Protein AF-A0A7Y2PK60-F1 (afdb_monomer)

Radius of gyration: 22.26 Å; Cα contacts (8 Å, |Δi|>4): 20; chains: 1; bounding box: 56×30×61 Å

Secondary structure (DSSP, 8-state):
----S---HHHHHHHHHHHHHHHHHHHHHHHHHHHHHHHHT-TTTHHHHHHHHHHHTT--SHHHHHHHHHHHHHHHHHHHHHHHHHHHHHHHHHHHHH-

Mean predicted aligned error: 12.13 Å

Structure (mmCIF, N/CA/C/O backbone):
data_AF-A0A7Y2PK60-F1
#
_entry.id   AF-A0A7Y2PK60-F1
#
loop_
_atom_site.group_PDB
_atom_site.id
_atom_site.type_symbol
_atom_site.label_atom_id
_atom_site.label_alt_id
_atom_site.label_comp_id
_atom_site.label_asym_id
_atom_site.label_entity_id
_atom_site.label_seq_id
_atom_site.pdbx_PDB_ins_code
_atom_site.Cartn_x
_atom_site.Cartn_y
_atom_site.Cartn_z
_atom_site.occupancy
_atom_site.B_iso_or_equiv
_atom_site.auth_seq_id
_atom_site.auth_comp_id
_atom_site.auth_asym_id
_atom_site.auth_atom_id
_atom_site.pdbx_PDB_model_num
ATOM 1 N N . MET A 1 1 ? -5.834 16.746 34.080 1.00 43.16 1 MET A N 1
ATOM 2 C CA . MET A 1 1 ? -6.856 17.251 33.134 1.00 43.16 1 MET A CA 1
ATOM 3 C C . MET A 1 1 ? -8.232 16.952 33.707 1.00 43.16 1 MET A C 1
ATOM 5 O O . MET A 1 1 ? -8.595 15.788 33.808 1.00 43.16 1 MET A O 1
ATOM 9 N N . GLN A 1 2 ? -8.950 17.975 34.172 1.00 45.03 2 GLN A N 1
ATOM 10 C CA . GLN A 1 2 ? -10.293 17.829 34.742 1.00 45.03 2 GLN A CA 1
ATOM 11 C C . GLN A 1 2 ? -11.326 17.747 33.607 1.00 45.03 2 GLN A C 1
ATOM 13 O O . GLN A 1 2 ? -11.561 18.738 32.922 1.00 45.03 2 GLN A O 1
ATOM 18 N N . LEU A 1 3 ? -11.943 16.580 33.392 1.00 54.22 3 LEU A N 1
ATOM 19 C CA . LEU A 1 3 ? -13.107 16.457 32.507 1.00 54.22 3 LEU A CA 1
ATOM 20 C C . LEU A 1 3 ? -14.371 16.867 33.276 1.00 54.22 3 LEU A C 1
ATOM 22 O O . LEU A 1 3 ? -15.099 16.034 33.805 1.00 54.22 3 LEU A O 1
ATOM 26 N N . GLY A 1 4 ? -14.602 18.177 33.352 1.00 53.22 4 GLY A N 1
ATOM 27 C CA . GLY A 1 4 ? -15.758 18.798 34.003 1.00 53.22 4 GLY A CA 1
ATOM 28 C C . GLY A 1 4 ? -17.032 18.871 33.153 1.00 53.22 4 GLY A C 1
ATOM 29 O O . GLY A 1 4 ? -17.875 19.711 33.438 1.00 53.22 4 GLY A O 1
ATOM 30 N N . ASN A 1 5 ? -17.203 18.026 32.130 1.00 58.50 5 ASN A N 1
ATOM 31 C CA . ASN A 1 5 ? -18.448 17.973 31.355 1.00 58.50 5 ASN A CA 1
ATOM 32 C C . ASN A 1 5 ? -19.213 16.679 31.641 1.00 58.50 5 ASN A C 1
ATOM 34 O O . ASN A 1 5 ? -18.641 15.589 31.654 1.00 58.50 5 ASN A O 1
ATOM 38 N N . LYS A 1 6 ? -20.528 16.801 31.875 1.00 57.03 6 LYS A N 1
ATOM 39 C CA . LYS A 1 6 ? -21.441 15.662 32.027 1.00 57.03 6 LYS A CA 1
ATOM 40 C C . LYS A 1 6 ? -21.408 14.840 30.740 1.00 57.03 6 LYS A C 1
ATOM 42 O O . LYS A 1 6 ? -22.074 15.190 29.774 1.00 57.03 6 LYS A O 1
ATOM 47 N N . ILE A 1 7 ? -20.636 13.756 30.754 1.00 57.97 7 ILE A N 1
ATOM 48 C CA . ILE A 1 7 ? -20.555 12.779 29.664 1.00 57.97 7 ILE A CA 1
ATOM 49 C C . ILE A 1 7 ? -21.983 12.380 29.285 1.00 57.97 7 ILE A C 1
ATOM 51 O O . ILE A 1 7 ? -22.700 11.771 30.092 1.00 57.97 7 ILE A O 1
ATOM 55 N N . SER A 1 8 ? -22.400 12.756 28.077 1.00 67.44 8 SER A N 1
ATOM 56 C CA . SER A 1 8 ? -23.759 12.532 27.591 1.00 67.44 8 SER A CA 1
ATOM 57 C C . SER A 1 8 ? -24.018 11.028 27.464 1.00 67.44 8 SER A C 1
ATOM 59 O O . SER A 1 8 ? -23.113 10.249 27.144 1.00 67.44 8 SER A O 1
ATOM 61 N N . LYS A 1 9 ? -25.260 10.571 27.695 1.00 61.91 9 LYS A N 1
ATOM 62 C CA . LYS A 1 9 ? -25.622 9.147 27.510 1.00 61.91 9 LYS A CA 1
ATOM 63 C C . LYS A 1 9 ? -25.253 8.650 26.106 1.00 61.91 9 LYS A C 1
ATOM 65 O O . LYS A 1 9 ? -24.885 7.487 25.960 1.00 61.91 9 LYS A O 1
ATOM 70 N N . LEU A 1 10 ? -25.289 9.538 25.111 1.00 58.72 10 LEU A N 1
ATOM 71 C CA . LEU A 1 10 ? -24.906 9.244 23.733 1.00 58.72 10 LEU A CA 1
ATOM 72 C C . LEU A 1 10 ? -23.413 8.947 23.585 1.00 58.72 10 LEU A C 1
ATOM 74 O O . LEU A 1 10 ? -23.073 7.946 22.968 1.00 58.72 10 LEU A O 1
ATOM 78 N N . GLU A 1 11 ? -22.524 9.726 24.205 1.00 62.22 11 GLU A N 1
ATOM 79 C CA . GLU A 1 11 ? -21.076 9.461 24.170 1.00 62.22 11 GLU A CA 1
ATOM 80 C C . GLU A 1 11 ? -20.741 8.118 24.820 1.00 62.22 11 GLU A C 1
ATOM 82 O O . GLU A 1 11 ? -19.905 7.365 24.325 1.00 62.22 11 GLU A O 1
ATOM 87 N N . ARG A 1 12 ? -21.451 7.762 25.896 1.00 61.09 12 ARG A N 1
ATOM 88 C CA . ARG A 1 12 ? -21.268 6.476 26.580 1.00 61.09 12 ARG A CA 1
ATOM 89 C C . ARG A 1 12 ? -21.754 5.293 25.732 1.00 61.09 12 ARG A C 1
ATOM 91 O O . ARG A 1 12 ? -21.136 4.229 25.763 1.00 61.09 12 ARG A O 1
ATOM 98 N N . LEU A 1 13 ? -22.824 5.474 24.953 1.00 61.41 13 LEU A N 1
ATOM 99 C CA . LEU A 1 13 ? -23.324 4.474 24.001 1.00 61.41 13 LEU A CA 1
ATOM 100 C C . LEU A 1 13 ? -22.424 4.348 22.767 1.00 61.41 13 LEU A C 1
ATOM 102 O O . LEU A 1 13 ? -22.100 3.230 22.375 1.00 61.41 13 LEU A O 1
ATOM 106 N N . LEU A 1 14 ? -21.953 5.467 22.217 1.00 60.72 14 LEU A N 1
ATOM 107 C CA . LEU A 1 14 ? -20.954 5.513 21.145 1.00 60.72 14 LEU A CA 1
ATOM 108 C C . LEU A 1 14 ? -19.655 4.819 21.567 1.00 60.72 14 LEU A C 1
ATOM 110 O O . LEU A 1 14 ? -19.097 4.046 20.796 1.00 60.72 14 LEU A O 1
ATOM 114 N N . CYS A 1 15 ? -19.216 5.006 22.813 1.00 58.19 15 CYS A N 1
ATOM 115 C CA . CYS A 1 15 ? -18.038 4.328 23.350 1.00 58.19 15 CYS A CA 1
ATOM 116 C C . CYS A 1 15 ? -18.272 2.813 23.516 1.00 58.19 15 CYS A C 1
ATOM 118 O O . CYS A 1 15 ? -17.408 2.006 23.174 1.00 58.19 15 CYS A O 1
ATOM 120 N N . LYS A 1 16 ? -19.474 2.402 23.946 1.00 61.97 16 LYS A N 1
ATOM 121 C CA . LYS A 1 16 ? -19.858 0.986 24.100 1.00 61.97 16 LYS A CA 1
ATOM 122 C C . LYS A 1 16 ? -19.995 0.251 22.758 1.00 61.97 16 LYS A C 1
ATOM 124 O O . LYS A 1 16 ? -19.625 -0.916 22.669 1.00 61.97 16 LYS A O 1
ATOM 129 N N . TYR A 1 17 ? -20.481 0.930 21.717 1.00 63.25 17 TYR A N 1
ATOM 130 C CA . TYR A 1 17 ? -20.624 0.388 20.358 1.00 63.25 17 TYR A CA 1
ATOM 131 C C . TYR A 1 17 ? -19.450 0.719 19.424 1.00 63.25 17 TYR A C 1
ATOM 133 O O . TYR A 1 17 ? -19.458 0.311 18.266 1.00 63.25 17 TYR A O 1
ATOM 141 N N . SER A 1 18 ? -18.405 1.386 19.918 1.00 60.97 18 SER A N 1
ATOM 142 C CA . SER A 1 18 ? -17.220 1.765 19.135 1.00 60.97 18 SER A CA 1
ATOM 143 C C . SER A 1 18 ? -16.589 0.571 18.403 1.00 60.97 18 SER A C 1
ATOM 145 O O . SER A 1 18 ? -16.217 0.674 17.236 1.00 60.97 18 SER A O 1
ATOM 147 N N . ARG A 1 19 ? -16.578 -0.614 19.031 1.00 63.97 19 ARG A N 1
ATOM 148 C CA . ARG A 1 19 ? -16.081 -1.861 18.423 1.00 63.97 19 ARG A CA 1
ATOM 149 C C . ARG A 1 19 ? -16.922 -2.322 17.223 1.00 63.97 19 ARG A C 1
ATOM 151 O O . ARG A 1 19 ? -16.366 -2.782 16.231 1.00 63.97 19 ARG A O 1
ATOM 158 N N . TRP A 1 20 ? -18.240 -2.157 17.296 1.00 65.62 20 TRP A N 1
ATOM 159 C CA . TRP A 1 20 ? -19.169 -2.480 16.210 1.00 65.62 20 TRP A CA 1
ATOM 160 C C . TRP A 1 20 ? -19.110 -1.454 15.083 1.00 65.62 20 TRP A C 1
ATOM 162 O O . TRP A 1 20 ? -19.112 -1.834 13.920 1.00 65.62 20 TRP A O 1
ATOM 172 N N . ILE A 1 21 ? -18.989 -0.166 15.409 1.00 68.25 21 ILE A N 1
ATOM 173 C CA . ILE A 1 21 ? -18.817 0.904 14.415 1.00 68.25 21 ILE A CA 1
ATOM 174 C C . ILE A 1 21 ? -17.485 0.729 13.675 1.00 68.25 21 ILE A C 1
ATOM 176 O O . ILE A 1 21 ? -17.414 0.910 12.461 1.00 68.25 21 ILE A O 1
ATOM 180 N N . HIS A 1 22 ? -16.435 0.322 14.390 1.00 69.25 22 HIS A N 1
ATOM 181 C CA . HIS A 1 22 ? -15.141 0.007 13.801 1.00 69.25 22 HIS A CA 1
ATOM 182 C C . HIS A 1 22 ? -15.224 -1.204 12.860 1.00 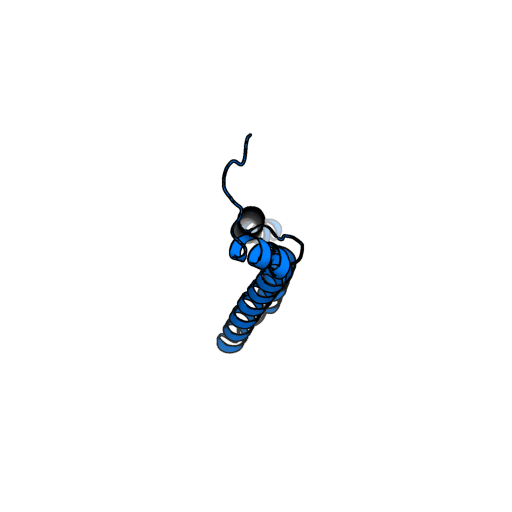69.25 22 HIS A C 1
ATOM 184 O O . HIS A 1 22 ? -14.806 -1.111 11.706 1.00 69.25 22 HIS A O 1
ATOM 190 N N . ALA A 1 23 ? -15.837 -2.302 13.311 1.00 67.81 23 ALA A N 1
ATOM 191 C CA . ALA A 1 23 ? -16.048 -3.489 12.484 1.00 67.81 23 ALA A CA 1
ATOM 192 C C . ALA A 1 23 ? -16.914 -3.189 11.247 1.00 67.81 23 ALA A C 1
ATOM 194 O O . ALA A 1 23 ? -16.558 -3.583 10.138 1.00 67.81 23 ALA A O 1
ATOM 195 N N . ALA A 1 24 ? -17.998 -2.424 11.409 1.00 77.00 24 ALA A N 1
ATOM 196 C CA . ALA A 1 24 ? -18.861 -1.996 10.311 1.00 77.00 24 ALA A CA 1
ATOM 197 C C . ALA A 1 24 ? -18.097 -1.138 9.297 1.00 77.00 24 ALA A C 1
ATOM 199 O O . ALA A 1 24 ? -18.229 -1.349 8.096 1.00 77.00 24 ALA A O 1
ATOM 200 N N . ARG A 1 25 ? -17.239 -0.220 9.756 1.00 71.75 25 ARG A N 1
ATOM 201 C CA . ARG A 1 25 ? -16.385 0.580 8.870 1.00 71.75 25 ARG A CA 1
ATOM 202 C C . ARG A 1 25 ? -15.404 -0.263 8.062 1.00 71.75 25 ARG A C 1
ATOM 204 O O . ARG A 1 25 ? -15.242 0.006 6.874 1.00 71.75 25 ARG A O 1
ATOM 211 N N . ILE A 1 26 ? -14.753 -1.250 8.682 1.00 72.75 26 ILE A N 1
ATOM 212 C CA . ILE A 1 26 ? -13.838 -2.161 7.975 1.00 72.75 26 ILE A CA 1
ATOM 213 C C . ILE A 1 26 ? -14.619 -2.996 6.962 1.00 72.75 26 ILE A C 1
ATOM 215 O O . ILE A 1 26 ? -14.210 -3.083 5.808 1.00 72.75 26 ILE A O 1
ATOM 219 N N . SER A 1 27 ? -15.767 -3.548 7.362 1.00 75.19 27 SER A N 1
ATOM 220 C CA . SER A 1 27 ? -16.623 -4.340 6.477 1.00 75.19 27 SER A CA 1
ATOM 221 C C . SER A 1 27 ? -17.116 -3.527 5.281 1.00 75.19 27 SER A C 1
ATOM 223 O O . SER A 1 27 ? -17.111 -4.034 4.164 1.00 75.19 27 SER A O 1
ATOM 225 N N . LEU A 1 28 ? -17.507 -2.265 5.491 1.00 79.88 28 LEU A N 1
ATOM 226 C CA . LEU A 1 28 ? -17.964 -1.380 4.421 1.00 79.88 28 LEU A CA 1
ATOM 227 C C . LEU A 1 28 ? -16.818 -1.048 3.456 1.00 79.88 28 LEU A C 1
ATOM 229 O O . LEU A 1 28 ? -16.975 -1.182 2.249 1.00 79.88 28 LEU A O 1
ATOM 233 N N . ALA A 1 29 ? -15.645 -0.672 3.978 1.00 77.19 29 ALA A N 1
ATOM 234 C CA . ALA A 1 29 ? -14.470 -0.369 3.159 1.00 77.19 29 ALA A CA 1
ATOM 235 C C . ALA A 1 29 ? -13.993 -1.590 2.356 1.00 77.19 29 ALA A C 1
ATOM 237 O O . ALA A 1 29 ? -13.648 -1.467 1.179 1.00 77.19 29 ALA A O 1
ATOM 238 N N . PHE A 1 30 ? -14.009 -2.772 2.975 1.00 76.19 30 PHE A N 1
ATOM 239 C CA . PHE A 1 30 ? -13.663 -4.030 2.324 1.00 76.19 30 PHE A CA 1
ATOM 240 C C . PHE A 1 30 ? -14.657 -4.373 1.213 1.00 76.19 30 PHE A C 1
ATOM 242 O O . PHE A 1 30 ? -14.237 -4.667 0.097 1.00 76.19 30 PHE A O 1
ATOM 249 N N . LEU A 1 31 ? -15.961 -4.264 1.485 1.00 82.56 31 LEU A N 1
ATOM 250 C CA . LEU A 1 31 ? -17.006 -4.535 0.501 1.00 82.56 31 LEU A CA 1
ATOM 251 C C . LEU A 1 31 ? -16.908 -3.587 -0.700 1.00 82.56 31 LEU A C 1
ATOM 253 O O . LEU A 1 31 ? -16.929 -4.045 -1.839 1.00 82.56 31 LEU A O 1
ATOM 257 N N . THR A 1 32 ? -16.723 -2.287 -0.464 1.00 80.88 32 THR A N 1
ATOM 258 C CA . THR A 1 32 ? -16.542 -1.301 -1.538 1.00 80.88 32 THR A CA 1
ATOM 259 C C . THR A 1 32 ? -15.309 -1.617 -2.387 1.00 80.88 32 THR A C 1
ATOM 261 O O . THR A 1 32 ? -15.383 -1.593 -3.614 1.00 80.88 32 THR A O 1
ATOM 264 N N . THR A 1 33 ? -14.186 -1.971 -1.753 1.00 76.81 33 THR A N 1
ATOM 265 C CA . THR A 1 33 ? -12.940 -2.324 -2.459 1.00 76.81 33 THR A CA 1
ATOM 266 C C . THR A 1 33 ? -13.104 -3.614 -3.266 1.00 76.81 33 THR A C 1
ATOM 268 O O . THR A 1 33 ? -12.650 -3.702 -4.405 1.00 76.81 33 THR A O 1
ATOM 271 N N . PHE A 1 34 ? -13.804 -4.602 -2.707 1.00 79.25 34 PHE A N 1
ATOM 272 C CA . PHE A 1 34 ? -14.113 -5.866 -3.367 1.00 79.25 34 PHE A CA 1
ATOM 273 C C . PHE A 1 34 ? -14.988 -5.671 -4.610 1.00 79.25 34 PHE A C 1
ATOM 275 O O . PHE A 1 34 ? -14.664 -6.186 -5.680 1.00 79.25 34 PHE A O 1
ATOM 282 N N . VAL A 1 35 ? -16.063 -4.886 -4.490 1.00 82.62 35 VAL A N 1
ATOM 283 C CA . VAL A 1 35 ? -16.948 -4.554 -5.615 1.00 82.62 35 VAL A CA 1
ATOM 284 C C . VAL A 1 35 ? -16.176 -3.805 -6.701 1.00 82.62 35 VAL A C 1
ATOM 286 O O . VAL A 1 35 ? -16.290 -4.163 -7.871 1.00 82.62 35 VAL A O 1
ATOM 289 N N . ALA A 1 36 ? -15.341 -2.831 -6.328 1.00 81.31 36 ALA A N 1
ATOM 290 C CA . ALA A 1 36 ? -14.510 -2.097 -7.279 1.00 81.31 36 ALA A CA 1
ATOM 291 C C . ALA A 1 36 ? -13.561 -3.033 -8.047 1.00 81.31 36 ALA A C 1
ATOM 293 O O . ALA A 1 36 ? -13.567 -3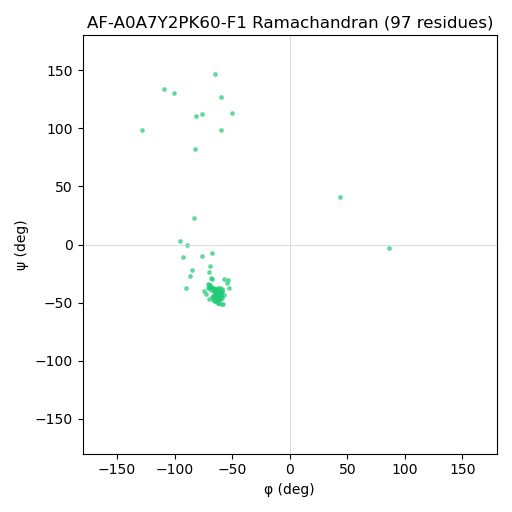.043 -9.274 1.00 81.31 36 ALA A O 1
ATOM 294 N N . ILE A 1 37 ? -12.800 -3.884 -7.356 1.00 79.19 37 ILE A N 1
ATOM 295 C CA . ILE A 1 37 ? -11.871 -4.826 -8.003 1.00 79.19 37 ILE A CA 1
ATOM 296 C C . ILE A 1 37 ? -12.611 -5.792 -8.928 1.00 79.19 37 ILE A C 1
ATOM 298 O O . ILE A 1 37 ? -12.152 -6.065 -10.040 1.00 79.19 37 ILE A O 1
ATOM 302 N N . ARG A 1 38 ? -13.783 -6.280 -8.503 1.00 78.94 38 ARG A N 1
ATOM 303 C CA . ARG A 1 38 ? -14.590 -7.181 -9.326 1.00 78.94 38 ARG A CA 1
ATOM 304 C C . ARG A 1 38 ? -15.128 -6.493 -10.578 1.00 78.94 38 ARG A C 1
ATOM 306 O O . ARG A 1 38 ? -15.173 -7.135 -11.626 1.00 78.94 38 ARG A O 1
ATOM 313 N N . TYR A 1 39 ? -15.503 -5.220 -10.471 1.00 79.88 39 TYR A N 1
ATOM 314 C CA . TYR A 1 39 ? -15.975 -4.407 -11.590 1.00 79.88 39 TYR A CA 1
ATOM 315 C C . TYR A 1 39 ? -14.857 -4.121 -12.599 1.00 79.88 39 TYR A C 1
ATOM 317 O O . TYR A 1 39 ? -15.052 -4.304 -13.797 1.00 79.88 39 TYR A O 1
ATOM 325 N N . PHE A 1 40 ? -13.666 -3.749 -12.120 1.00 79.69 40 PHE A N 1
ATOM 326 C CA . PHE A 1 40 ? -12.525 -3.418 -12.977 1.00 79.69 40 PHE A CA 1
ATOM 327 C C . PHE A 1 40 ? -11.823 -4.638 -13.599 1.00 79.69 40 PHE A C 1
ATOM 329 O O . PHE A 1 40 ? -10.992 -4.443 -14.480 1.00 79.69 40 PHE A O 1
ATOM 336 N N . LYS A 1 41 ? -12.146 -5.878 -13.183 1.00 73.50 41 LYS A N 1
ATOM 337 C CA . LYS A 1 41 ? -11.546 -7.134 -13.693 1.00 73.50 41 LYS A CA 1
ATOM 338 C C . LYS A 1 41 ? -10.015 -7.057 -13.841 1.00 73.50 41 LYS A C 1
ATOM 340 O O . LYS A 1 41 ? -9.450 -7.535 -14.816 1.00 73.50 41 LYS A O 1
ATOM 345 N N . LEU A 1 42 ? -9.352 -6.430 -12.873 1.00 66.31 42 LEU A N 1
ATOM 346 C CA . LEU A 1 42 ? -7.899 -6.294 -12.868 1.00 66.31 42 LEU A CA 1
ATOM 347 C C . LEU A 1 42 ? -7.266 -7.626 -12.451 1.00 66.31 42 LEU A C 1
ATOM 349 O O . LEU A 1 42 ? -7.393 -8.040 -11.293 1.00 66.31 42 LEU A O 1
ATOM 353 N N . ASP A 1 43 ? -6.576 -8.283 -13.381 1.00 67.31 43 ASP A N 1
ATOM 354 C CA . ASP A 1 43 ? -5.767 -9.463 -13.078 1.00 67.31 43 ASP A CA 1
ATOM 355 C C . ASP A 1 43 ? -4.679 -9.095 -12.052 1.00 67.31 43 ASP A C 1
ATOM 357 O O . ASP A 1 43 ? -3.959 -8.109 -12.197 1.00 67.31 43 ASP A O 1
ATOM 361 N N . GLY A 1 44 ? -4.607 -9.848 -10.948 1.00 68.44 44 GLY A N 1
ATOM 362 C CA . GLY A 1 44 ? -3.659 -9.603 -9.849 1.00 68.44 44 GLY A CA 1
ATOM 363 C C . GLY A 1 44 ? -4.111 -8.601 -8.773 1.00 68.44 44 GLY A C 1
ATOM 364 O O . GLY A 1 44 ? -3.438 -8.460 -7.751 1.00 68.44 44 GLY A O 1
ATOM 365 N N . ALA A 1 45 ? -5.277 -7.960 -8.900 1.00 70.38 45 ALA A N 1
ATOM 366 C CA . ALA A 1 45 ? -5.761 -7.004 -7.891 1.00 70.38 45 ALA A CA 1
ATOM 367 C C . ALA A 1 45 ? -6.136 -7.638 -6.531 1.00 70.38 45 ALA A C 1
ATOM 369 O O . ALA A 1 45 ? -6.353 -6.924 -5.549 1.00 70.38 45 ALA A O 1
ATOM 370 N N . SER A 1 46 ? -6.142 -8.970 -6.422 1.00 75.00 46 SER A N 1
ATOM 371 C CA . SER A 1 46 ? -6.329 -9.709 -5.165 1.00 75.00 46 SER A CA 1
ATOM 372 C C . SER A 1 46 ? -5.339 -9.282 -4.071 1.00 75.00 46 SER A C 1
ATOM 374 O O . SER A 1 46 ? -5.698 -9.229 -2.895 1.00 75.00 46 SER A O 1
ATOM 376 N N . TYR A 1 47 ? -4.112 -8.900 -4.442 1.00 78.31 47 TYR A N 1
ATOM 377 C CA . TYR A 1 47 ? -3.104 -8.414 -3.494 1.00 78.31 47 TYR A CA 1
ATOM 378 C C . TYR A 1 47 ? -3.457 -7.047 -2.885 1.00 78.31 47 TYR A C 1
ATOM 380 O O . TYR A 1 47 ? -3.107 -6.794 -1.732 1.00 78.31 47 TYR A O 1
ATOM 388 N N . ALA A 1 48 ? -4.201 -6.195 -3.601 1.00 76.31 48 ALA A N 1
ATOM 389 C CA . ALA A 1 48 ? -4.697 -4.921 -3.073 1.00 76.31 48 ALA A CA 1
ATOM 390 C C . ALA A 1 48 ? -5.797 -5.125 -2.012 1.00 76.31 48 ALA A C 1
ATOM 392 O O . ALA A 1 48 ? -5.851 -4.412 -1.012 1.00 76.31 48 ALA A O 1
ATOM 393 N N . LEU A 1 49 ? -6.636 -6.154 -2.179 1.00 72.94 49 LEU A N 1
ATOM 394 C CA . LEU A 1 49 ? -7.609 -6.578 -1.163 1.00 72.94 49 LEU A CA 1
ATOM 395 C C . LEU A 1 49 ? -6.921 -7.070 0.114 1.00 72.94 49 LEU A C 1
ATOM 397 O O . LEU A 1 49 ? -7.304 -6.685 1.220 1.00 72.94 49 LEU A O 1
ATOM 401 N N . ILE A 1 50 ? -5.882 -7.894 -0.042 1.00 77.50 50 ILE A N 1
ATOM 402 C CA . ILE A 1 50 ? -5.114 -8.447 1.078 1.00 77.50 50 ILE A CA 1
ATOM 403 C C . ILE A 1 50 ? -4.401 -7.327 1.851 1.00 77.50 50 ILE A C 1
ATOM 405 O O . ILE A 1 50 ? -4.457 -7.297 3.081 1.00 77.50 50 ILE A O 1
ATOM 409 N N . THR A 1 51 ? -3.770 -6.365 1.173 1.00 79.62 51 THR A N 1
ATOM 410 C CA . THR A 1 51 ? -3.112 -5.234 1.850 1.00 79.62 51 THR A CA 1
ATOM 411 C C . THR A 1 51 ? -4.109 -4.333 2.571 1.00 79.62 51 THR A C 1
ATOM 413 O O . THR A 1 51 ? -3.831 -3.942 3.707 1.00 79.62 51 THR A O 1
ATOM 416 N N . MET A 1 52 ? -5.280 -4.068 1.984 1.00 73.75 52 MET A N 1
ATOM 417 C CA . MET A 1 52 ? -6.358 -3.308 2.628 1.00 73.75 52 MET A CA 1
ATOM 418 C C . MET A 1 52 ? -6.839 -3.994 3.918 1.00 73.75 52 MET A C 1
ATOM 420 O O . MET A 1 52 ? -6.945 -3.348 4.962 1.00 73.75 52 MET A O 1
ATOM 424 N N . LEU A 1 53 ? -7.035 -5.319 3.880 1.00 73.25 53 LEU A N 1
ATOM 425 C CA . LEU A 1 53 ? -7.423 -6.121 5.044 1.00 73.25 53 LEU A CA 1
ATOM 426 C C . LEU A 1 53 ? -6.356 -6.086 6.151 1.00 73.25 53 LEU A C 1
ATOM 428 O O . LEU A 1 53 ? -6.675 -5.837 7.313 1.00 73.25 53 LEU A O 1
ATOM 432 N N . ILE A 1 54 ? -5.081 -6.286 5.802 1.00 73.00 54 ILE A N 1
ATOM 433 C CA . ILE A 1 54 ? -3.978 -6.324 6.779 1.00 73.00 54 ILE A CA 1
ATOM 434 C C . ILE A 1 54 ? -3.730 -4.943 7.400 1.00 73.00 54 ILE A C 1
ATOM 436 O O . ILE A 1 54 ? -3.370 -4.851 8.573 1.00 73.00 54 IL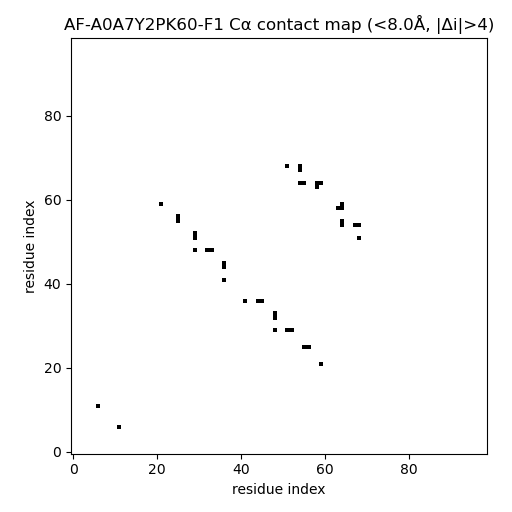E A O 1
ATOM 440 N N . VAL A 1 55 ? -3.872 -3.857 6.635 1.00 70.25 55 VAL A N 1
ATOM 441 C CA . VAL A 1 55 ? -3.655 -2.494 7.151 1.00 70.25 55 VAL A CA 1
ATOM 442 C C . VAL A 1 55 ? -4.769 -2.075 8.112 1.00 70.25 55 VAL A C 1
ATOM 444 O O . VAL A 1 55 ? -4.482 -1.408 9.107 1.00 70.25 55 VAL A O 1
ATOM 447 N N . MET A 1 56 ? -6.016 -2.472 7.842 1.00 67.44 56 MET A N 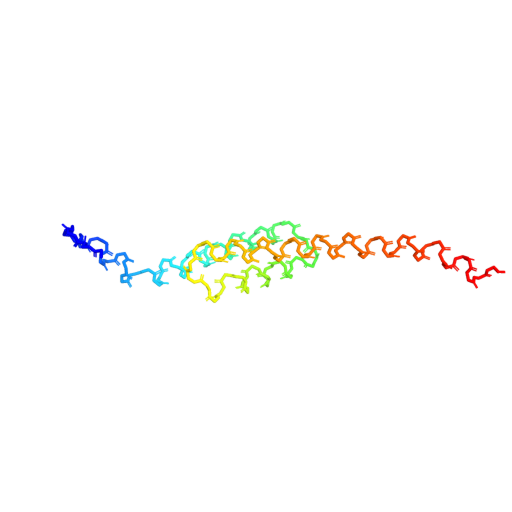1
ATOM 448 C CA . MET A 1 56 ? -7.168 -2.099 8.669 1.00 67.44 56 MET A CA 1
ATOM 449 C C . MET A 1 56 ? -7.422 -3.045 9.853 1.00 67.44 56 MET A C 1
ATOM 451 O O . MET A 1 56 ? -7.959 -2.596 10.859 1.00 67.44 56 MET A O 1
ATOM 455 N N . GLY A 1 57 ? -7.025 -4.318 9.774 1.00 66.44 57 GLY A N 1
ATOM 456 C CA .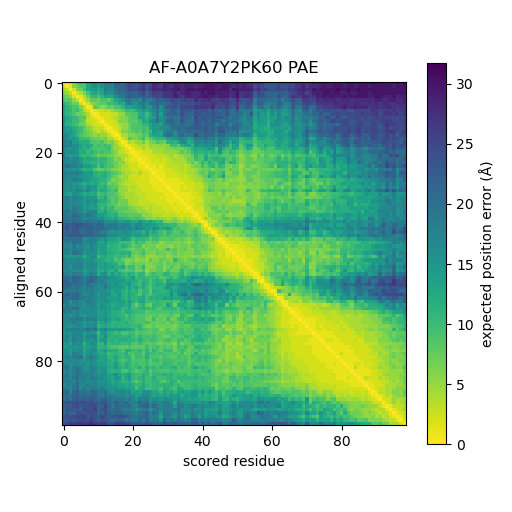 GLY A 1 57 ? -7.365 -5.349 10.765 1.00 66.44 57 GLY A CA 1
ATOM 457 C C . GLY A 1 57 ? -6.940 -5.076 12.220 1.00 66.44 57 GLY A C 1
ATOM 458 O O . GLY A 1 57 ? -7.775 -5.191 13.113 1.00 66.44 57 GLY A O 1
ATOM 459 N N . PRO A 1 58 ? -5.675 -4.722 12.511 1.00 62.06 58 PRO A N 1
ATOM 460 C CA . PRO A 1 58 ? -5.205 -4.643 13.896 1.00 62.06 58 PRO A CA 1
ATOM 461 C C . PRO A 1 58 ? -5.406 -3.275 14.563 1.00 62.06 58 PRO A C 1
ATOM 463 O O . PRO A 1 58 ? -4.998 -3.108 15.712 1.00 62.06 58 PRO A O 1
ATOM 466 N N . GLN A 1 59 ? -5.967 -2.272 13.874 1.00 57.47 59 GLN A N 1
ATOM 467 C CA . GLN A 1 59 ? -5.745 -0.885 14.279 1.00 57.47 59 GLN A CA 1
ATOM 468 C C 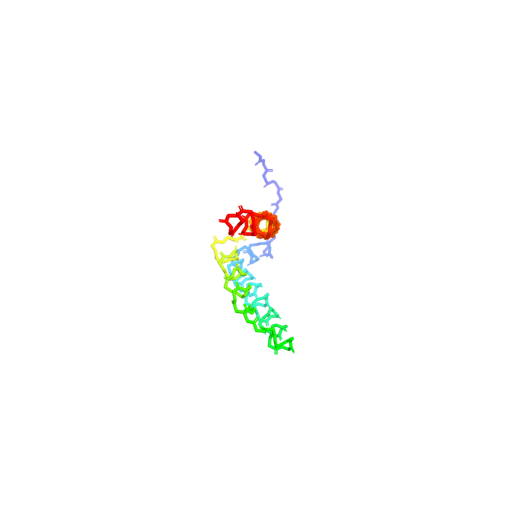. GLN A 1 59 ? -7.043 -0.068 14.446 1.00 57.47 59 GLN A C 1
ATOM 470 O O . GLN A 1 59 ? -7.571 0.477 13.478 1.00 57.47 59 GLN A O 1
ATOM 475 N N . PRO A 1 60 ? -7.534 0.079 15.696 1.00 56.72 60 PRO A N 1
ATOM 476 C CA . PRO A 1 60 ? -8.817 0.715 15.998 1.00 56.72 60 PRO A CA 1
ATOM 477 C C . PRO A 1 60 ? -8.849 2.232 15.747 1.00 56.72 60 PRO A C 1
ATOM 479 O O . PRO A 1 60 ? -9.926 2.813 15.609 1.00 56.72 60 PRO A O 1
ATOM 482 N N . TYR A 1 61 ? -7.681 2.881 15.658 1.00 61.28 61 TYR A N 1
ATOM 483 C CA . TYR A 1 61 ? -7.549 4.336 15.557 1.00 61.28 61 TYR A CA 1
ATOM 484 C C . TYR A 1 61 ? -7.302 4.818 14.122 1.00 61.28 61 TYR A C 1
ATOM 486 O O . TYR A 1 61 ? -6.390 4.362 13.430 1.00 61.28 61 TYR A O 1
ATOM 494 N N . TRP A 1 62 ? -8.089 5.816 13.710 1.00 56.28 62 TRP A N 1
ATOM 495 C CA . TRP A 1 62 ? -8.134 6.356 12.347 1.00 56.28 62 TRP A CA 1
ATOM 496 C C . TRP A 1 62 ? -6.775 6.871 11.837 1.00 56.28 62 TRP A C 1
ATOM 498 O O . TRP A 1 62 ? -6.389 6.568 10.708 1.00 56.28 62 TRP A O 1
ATOM 508 N N . GLY A 1 63 ? -6.029 7.600 12.677 1.00 61.22 63 GLY A N 1
ATOM 509 C CA . GLY A 1 63 ? -4.746 8.206 12.291 1.00 61.22 63 GLY A CA 1
ATOM 510 C C . GLY A 1 63 ? -3.633 7.183 12.064 1.00 61.22 63 GLY A C 1
ATOM 511 O O . GLY A 1 63 ? -2.863 7.277 11.111 1.00 61.22 63 GLY A O 1
ATOM 512 N N . ASN A 1 64 ? -3.611 6.140 12.886 1.00 64.62 64 ASN A N 1
ATOM 513 C CA . ASN A 1 64 ? -2.607 5.089 12.814 1.00 64.62 64 ASN A CA 1
ATOM 514 C C . ASN A 1 64 ? -2.796 4.216 11.553 1.00 64.62 64 ASN A C 1
ATOM 516 O O . ASN A 1 64 ? -1.817 3.816 10.920 1.00 64.62 64 ASN A O 1
ATOM 520 N N . VAL A 1 65 ? -4.049 3.950 11.147 1.00 66.31 65 VAL A N 1
ATOM 521 C CA . VAL A 1 65 ? -4.380 3.227 9.898 1.00 66.31 65 VAL A CA 1
ATOM 522 C C . VAL A 1 65 ? -3.932 4.013 8.670 1.00 66.31 65 VAL A C 1
ATOM 524 O O . VAL A 1 65 ? -3.294 3.439 7.792 1.00 66.31 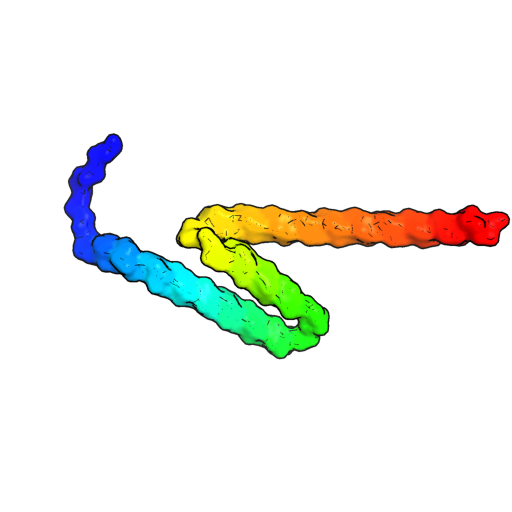65 VAL A O 1
ATOM 527 N N . SER A 1 66 ? -4.225 5.316 8.619 1.00 67.38 66 SER A N 1
ATOM 528 C CA . SER A 1 66 ? -3.864 6.166 7.477 1.00 67.38 66 SER A CA 1
ATOM 5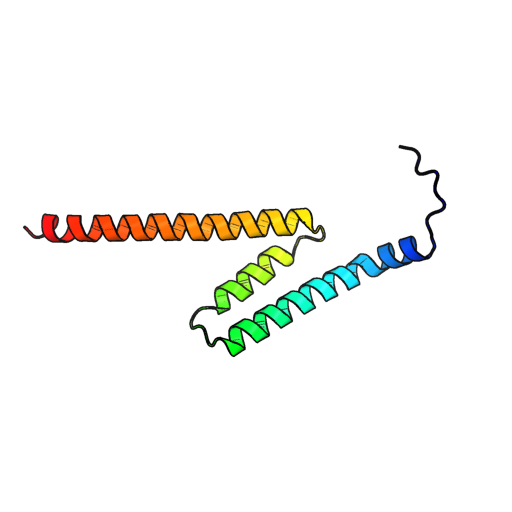29 C C . SER A 1 66 ? -2.351 6.257 7.303 1.00 67.38 66 SER A C 1
ATOM 531 O O . SER A 1 66 ? -1.844 6.058 6.204 1.00 67.38 66 SER A O 1
ATOM 533 N N . SER A 1 67 ? -1.614 6.487 8.393 1.00 75.44 67 SER A N 1
ATOM 534 C CA . SER A 1 67 ? -0.150 6.542 8.351 1.00 75.44 67 SER A CA 1
ATOM 535 C C . SER A 1 6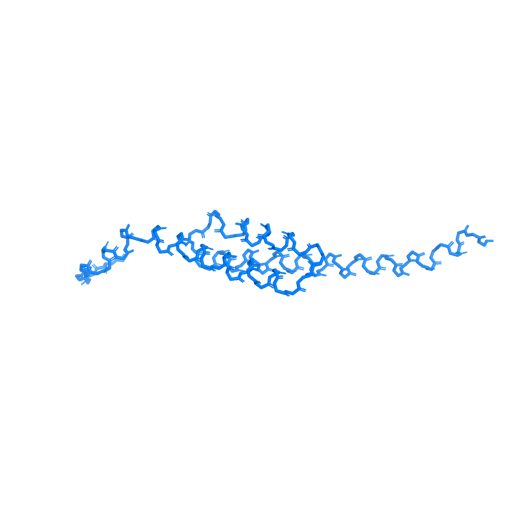7 ? 0.456 5.220 7.861 1.00 75.44 67 SER A C 1
ATOM 537 O O . SER A 1 67 ? 1.290 5.217 6.956 1.00 75.44 67 SER A O 1
ATOM 539 N N . ARG A 1 68 ? -0.039 4.078 8.362 1.00 74.75 68 ARG A N 1
ATOM 540 C CA . ARG A 1 68 ? 0.411 2.747 7.925 1.00 74.75 68 ARG A CA 1
ATOM 541 C C . ARG A 1 68 ? 0.036 2.443 6.472 1.00 74.75 68 ARG A C 1
ATOM 543 O O . ARG A 1 68 ? 0.826 1.809 5.777 1.00 74.75 68 ARG A O 1
ATOM 550 N N . ALA A 1 69 ? -1.139 2.875 6.012 1.00 77.88 69 ALA A N 1
ATOM 551 C CA . ALA A 1 69 ? -1.553 2.741 4.617 1.00 77.88 69 ALA A CA 1
ATOM 552 C C . ALA A 1 69 ? -0.612 3.524 3.697 1.00 77.88 69 ALA A C 1
ATOM 554 O O . ALA A 1 69 ? -0.058 2.954 2.762 1.00 77.88 69 ALA A O 1
ATOM 555 N N . VAL A 1 70 ? -0.368 4.797 4.022 1.00 82.06 70 VAL A N 1
ATOM 556 C CA . VAL A 1 70 ? 0.524 5.679 3.261 1.00 82.06 70 VAL A CA 1
ATOM 557 C C . VAL A 1 70 ? 1.933 5.104 3.203 1.00 82.06 70 VAL A C 1
ATOM 559 O O . VAL A 1 70 ? 2.492 5.010 2.117 1.00 82.06 70 VAL A O 1
ATOM 562 N N . GLN A 1 71 ? 2.485 4.639 4.325 1.00 85.50 71 GLN A N 1
ATOM 563 C CA . GLN A 1 71 ? 3.823 4.045 4.355 1.00 85.50 71 GLN A CA 1
ATOM 564 C C . GLN A 1 71 ? 3.931 2.806 3.452 1.00 85.50 71 GLN A C 1
ATOM 566 O O . GLN A 1 71 ? 4.945 2.612 2.783 1.00 85.50 71 GLN A O 1
ATOM 571 N N . ARG A 1 72 ? 2.875 1.985 3.390 1.00 83.81 72 ARG A N 1
ATOM 572 C CA . ARG A 1 72 ? 2.824 0.802 2.520 1.00 83.81 72 ARG A CA 1
ATOM 573 C C . ARG A 1 72 ? 2.731 1.182 1.047 1.00 83.81 72 ARG A C 1
ATOM 575 O O . ARG A 1 72 ? 3.503 0.658 0.254 1.00 83.81 72 ARG A O 1
ATOM 582 N N . THR A 1 73 ? 1.848 2.117 0.700 1.00 85.00 73 THR A N 1
ATOM 583 C CA . THR A 1 73 ? 1.714 2.626 -0.671 1.00 85.00 73 THR A CA 1
ATOM 584 C C . THR A 1 73 ? 3.017 3.259 -1.143 1.00 85.00 73 THR A C 1
ATOM 586 O O . THR A 1 73 ? 3.482 2.967 -2.238 1.00 85.00 73 THR A O 1
ATOM 589 N N . PHE A 1 74 ? 3.650 4.071 -0.296 1.00 90.88 74 PHE A N 1
ATOM 590 C CA . PHE A 1 74 ? 4.914 4.724 -0.618 1.00 90.88 74 PHE A CA 1
ATOM 591 C C . PHE A 1 74 ? 6.041 3.703 -0.806 1.00 90.88 74 PHE A C 1
ATOM 593 O O . PHE A 1 74 ? 6.786 3.790 -1.776 1.00 90.88 74 PHE A O 1
ATOM 600 N N . GLY A 1 75 ? 6.110 2.681 0.054 1.00 89.94 75 GLY A N 1
ATOM 601 C CA . GLY A 1 75 ? 7.049 1.569 -0.102 1.00 89.94 75 GLY A CA 1
ATOM 602 C C . GLY A 1 75 ? 6.856 0.801 -1.412 1.00 89.94 75 GLY A C 1
ATOM 603 O O . GLY A 1 75 ? 7.836 0.491 -2.083 1.00 89.94 75 GLY A O 1
ATOM 604 N N . THR A 1 76 ? 5.609 0.543 -1.821 1.00 90.12 76 THR A N 1
ATOM 605 C CA . THR A 1 76 ? 5.309 -0.089 -3.116 1.00 90.12 76 THR A CA 1
ATOM 606 C C . THR A 1 76 ? 5.727 0.791 -4.291 1.00 90.12 76 THR A C 1
ATOM 608 O O . THR A 1 76 ? 6.317 0.280 -5.236 1.00 90.12 76 THR A O 1
ATOM 611 N N . VAL A 1 77 ? 5.469 2.101 -4.232 1.00 92.88 77 VAL A N 1
ATOM 612 C CA . VAL A 1 77 ? 5.851 3.040 -5.300 1.00 92.88 77 VAL A CA 1
ATOM 613 C C . VAL A 1 77 ? 7.369 3.136 -5.423 1.00 92.88 77 VAL A C 1
ATOM 615 O O . VAL A 1 77 ? 7.893 2.990 -6.523 1.00 92.88 77 VAL A O 1
ATOM 618 N N . ILE A 1 78 ? 8.085 3.319 -4.311 1.00 95.56 78 ILE A N 1
ATOM 619 C CA . ILE A 1 78 ? 9.553 3.363 -4.321 1.00 95.56 78 ILE A CA 1
ATOM 620 C C . ILE A 1 78 ? 10.123 2.041 -4.833 1.00 95.56 78 ILE A C 1
ATOM 622 O O . ILE A 1 78 ? 10.986 2.061 -5.704 1.00 95.56 78 ILE A O 1
ATOM 626 N N . GLY A 1 79 ? 9.628 0.903 -4.336 1.00 92.69 79 GLY A N 1
ATOM 627 C CA . GLY A 1 79 ? 10.087 -0.416 -4.771 1.00 92.69 79 GLY A CA 1
ATOM 628 C C . GLY A 1 79 ? 9.849 -0.666 -6.262 1.00 92.69 79 GLY A C 1
ATOM 629 O O . GLY A 1 79 ? 10.725 -1.188 -6.950 1.00 92.69 79 GLY A O 1
ATOM 630 N N . ALA A 1 80 ? 8.693 -0.244 -6.781 1.00 93.88 80 ALA A N 1
ATOM 631 C CA . ALA A 1 80 ? 8.387 -0.321 -8.205 1.00 93.88 80 ALA A CA 1
ATOM 632 C C . ALA A 1 80 ? 9.335 0.560 -9.032 1.00 93.88 80 ALA A C 1
ATOM 634 O O . ALA A 1 80 ? 9.875 0.089 -10.029 1.00 93.88 80 ALA A O 1
ATOM 635 N N . LEU A 1 81 ? 9.594 1.799 -8.596 1.00 95.75 81 LEU A N 1
ATOM 636 C CA . LEU A 1 81 ? 10.534 2.708 -9.260 1.00 95.75 81 LEU A CA 1
ATOM 637 C C . LEU A 1 81 ? 11.963 2.157 -9.259 1.00 95.75 81 LEU A C 1
ATOM 639 O O . LEU A 1 81 ? 12.620 2.173 -10.298 1.00 95.75 81 LEU A O 1
ATOM 643 N N . SER A 1 82 ? 12.439 1.631 -8.126 1.00 94.62 82 SER A N 1
ATOM 644 C CA . SER A 1 82 ? 13.776 1.037 -8.044 1.00 94.62 82 SER A CA 1
ATOM 645 C C . SER A 1 82 ? 13.898 -0.227 -8.895 1.00 94.62 82 SER A C 1
ATOM 647 O O . SER A 1 82 ? 14.921 -0.422 -9.542 1.00 94.62 82 SER A O 1
ATOM 649 N N . GLY A 1 83 ? 12.858 -1.067 -8.941 1.00 93.31 83 GLY A N 1
ATOM 650 C CA . GLY A 1 83 ? 12.828 -2.248 -9.808 1.00 93.31 83 GLY A CA 1
ATOM 651 C C . GLY A 1 83 ? 12.847 -1.880 -11.292 1.00 93.31 83 GLY A C 1
ATOM 652 O O . GLY A 1 83 ? 13.587 -2.484 -12.065 1.00 93.31 83 GLY A O 1
ATOM 653 N N . LEU A 1 84 ? 12.102 -0.840 -11.683 1.00 94.50 84 LEU A N 1
ATOM 654 C CA . LEU A 1 84 ? 12.109 -0.322 -13.052 1.00 94.50 84 LEU A CA 1
ATOM 655 C C . LEU A 1 84 ? 13.489 0.229 -13.442 1.00 94.50 84 LEU A C 1
ATOM 657 O O . LEU A 1 84 ? 13.972 -0.033 -14.541 1.00 94.50 84 LEU A O 1
ATOM 661 N N . ALA A 1 85 ? 14.140 0.958 -12.529 1.00 93.75 85 ALA A N 1
ATOM 662 C CA . ALA A 1 85 ? 15.499 1.454 -12.727 1.00 93.75 85 ALA A CA 1
ATOM 663 C C . ALA A 1 85 ? 16.517 0.307 -12.867 1.00 93.75 85 ALA A C 1
ATOM 665 O O . ALA A 1 85 ? 17.404 0.377 -13.716 1.00 93.75 85 ALA A O 1
ATOM 666 N N . GLY A 1 86 ? 16.362 -0.766 -12.085 1.00 94.12 86 GLY A N 1
ATOM 667 C CA . GLY A 1 86 ? 17.172 -1.980 -12.206 1.00 94.12 86 GLY A CA 1
ATOM 668 C C . GLY A 1 86 ? 17.019 -2.660 -13.568 1.00 94.12 86 GLY A C 1
ATOM 669 O O . GLY A 1 86 ? 18.020 -2.933 -14.222 1.00 94.12 86 GLY A O 1
ATOM 670 N N . LEU A 1 87 ? 15.782 -2.848 -14.042 1.00 93.50 87 LEU A N 1
ATOM 671 C CA . LEU A 1 87 ? 15.503 -3.381 -15.385 1.00 93.50 87 LEU A CA 1
ATOM 672 C C . LEU A 1 87 ? 16.123 -2.518 -16.491 1.00 93.50 87 LEU A C 1
ATOM 674 O O . LEU A 1 87 ? 16.639 -3.041 -17.476 1.00 93.50 87 LEU A O 1
ATOM 678 N N . TYR A 1 88 ? 16.102 -1.196 -16.323 1.00 90.69 88 TYR A N 1
ATOM 679 C CA . TYR A 1 88 ? 16.730 -0.277 -17.269 1.00 90.69 88 TYR A CA 1
ATOM 680 C C . TYR A 1 88 ? 18.257 -0.441 -17.314 1.00 90.69 88 TYR A C 1
ATOM 682 O O . TYR A 1 88 ? 18.845 -0.428 -18.394 1.00 90.69 88 TYR A O 1
ATOM 690 N N . MET A 1 89 ? 18.903 -0.632 -16.159 1.00 91.31 89 MET A N 1
ATOM 691 C CA . MET A 1 89 ? 20.335 -0.950 -16.093 1.00 91.31 89 MET A CA 1
ATOM 692 C C . MET A 1 89 ? 20.650 -2.312 -16.720 1.00 91.31 89 MET A C 1
ATOM 694 O O . MET A 1 89 ? 21.608 -2.422 -17.484 1.00 91.31 89 MET A O 1
ATOM 698 N N . GLU A 1 90 ? 19.834 -3.332 -16.444 1.00 88.12 90 GLU A N 1
ATOM 699 C CA . GLU A 1 90 ? 20.008 -4.678 -17.000 1.00 88.12 90 GLU A CA 1
ATOM 700 C C . GLU A 1 90 ? 19.976 -4.663 -18.533 1.00 88.12 90 GLU A C 1
ATOM 702 O O . GLU A 1 90 ? 20.820 -5.293 -19.167 1.00 88.12 90 GLU A O 1
ATOM 707 N N . LEU A 1 91 ? 19.089 -3.862 -19.135 1.00 86.06 91 LEU A N 1
ATOM 708 C CA . LEU A 1 91 ? 18.988 -3.712 -20.588 1.00 86.06 91 LEU A CA 1
ATOM 709 C C . LEU A 1 91 ? 20.301 -3.246 -21.245 1.00 86.06 91 LEU A C 1
ATOM 711 O O . LEU A 1 91 ? 20.560 -3.589 -22.396 1.00 86.06 91 LEU A O 1
ATOM 715 N N . TYR A 1 92 ? 21.130 -2.477 -20.532 1.00 82.19 92 TYR A N 1
ATOM 716 C CA . TYR A 1 92 ? 22.434 -2.016 -21.018 1.00 82.19 92 TYR A CA 1
ATOM 717 C C . TYR A 1 92 ? 23.564 -2.998 -20.675 1.00 82.19 92 TYR A C 1
ATOM 719 O O . TYR A 1 92 ? 24.464 -3.226 -21.482 1.00 82.19 92 TYR A O 1
ATOM 727 N N . SER A 1 93 ? 23.515 -3.612 -19.490 1.00 78.69 93 SER A N 1
ATOM 728 C CA . SER A 1 93 ? 24.521 -4.585 -19.049 1.00 78.69 93 SER A CA 1
ATOM 729 C C . SER A 1 93 ? 24.450 -5.917 -19.802 1.00 78.69 93 SER A C 1
ATOM 731 O O . SER A 1 93 ? 25.489 -6.521 -20.049 1.00 78.69 93 SER A O 1
ATOM 733 N N . PHE A 1 94 ? 23.260 -6.371 -20.200 1.00 79.06 94 PHE A N 1
ATOM 734 C CA . PHE A 1 94 ? 23.066 -7.638 -20.910 1.00 79.06 94 PHE A CA 1
ATOM 735 C C . PHE A 1 94 ? 23.776 -7.700 -22.281 1.00 79.06 94 PHE A C 1
ATOM 737 O O . PHE A 1 94 ? 24.538 -8.642 -22.501 1.00 79.06 94 PHE A O 1
ATOM 744 N N . PRO A 1 95 ? 23.630 -6.714 -23.194 1.00 76.94 95 PRO A N 1
ATOM 745 C CA . PRO A 1 95 ? 24.394 -6.695 -24.442 1.00 76.94 95 PRO A CA 1
ATOM 746 C C . PRO A 1 95 ? 25.894 -6.461 -24.216 1.00 76.94 95 PRO A C 1
ATOM 748 O O . PRO A 1 95 ? 26.698 -6.987 -24.975 1.00 76.94 95 PRO A O 1
ATOM 751 N N . ALA A 1 96 ? 26.283 -5.734 -23.162 1.00 76.25 96 ALA A N 1
ATOM 752 C CA . ALA A 1 96 ? 27.690 -5.521 -22.817 1.00 76.25 96 ALA A CA 1
ATOM 753 C C . ALA A 1 96 ? 28.396 -6.785 -22.287 1.00 76.25 96 ALA A C 1
ATOM 755 O O . ALA A 1 96 ? 29.614 -6.867 -22.367 1.00 76.25 96 ALA A O 1
ATOM 756 N N . MET A 1 97 ? 27.656 -7.758 -21.741 1.00 74.62 97 MET A N 1
ATOM 757 C CA . MET A 1 97 ? 28.209 -9.044 -21.292 1.00 74.62 97 MET A CA 1
ATOM 758 C C . MET A 1 97 ? 28.326 -10.072 -22.431 1.00 74.62 97 MET A C 1
ATOM 760 O O . MET A 1 97 ? 29.077 -11.037 -22.315 1.00 74.62 97 MET A O 1
ATOM 764 N N . LEU A 1 98 ? 27.546 -9.893 -23.502 1.00 76.44 98 LEU A N 1
ATOM 765 C CA . LEU A 1 98 ? 27.517 -10.765 -24.683 1.00 76.44 98 LEU A CA 1
ATOM 766 C C . LEU A 1 98 ? 28.467 -10.310 -25.808 1.00 76.44 98 LEU A C 1
ATOM 768 O O . LEU A 1 98 ? 28.643 -11.065 -26.766 1.00 76.44 98 LEU A O 1
ATOM 772 N N . ALA A 1 99 ? 29.032 -9.102 -25.708 1.00 62.56 99 ALA A N 1
ATOM 773 C CA . ALA A 1 99 ? 30.035 -8.540 -26.618 1.00 62.56 99 ALA A CA 1
ATOM 774 C C . ALA A 1 99 ? 31.459 -8.828 -26.124 1.00 62.56 99 ALA A C 1
ATOM 776 O O . ALA A 1 99 ? 32.325 -9.094 -26.987 1.00 62.56 99 ALA A O 1
#

pLDDT: mean 74.03, std 12.15, range [43.16, 95.75]

Sequence (99 aa):
MQLGNKISKLERLLCKYSRWIHAARISLAFLTTFVAIRYFKLDGASYALITMLIVMGPQPYWGNVSSRAVQRTFGTVIGALSGLAGLYMELYSFPAMLA

Foldseek 3Di:
DDPPDDCDPVNVVCVVCLVVVLVVVLVVVLVVLVVVCVVVVDVPCVVVSVLSCVLSPPDSDPVSSVVSSVVVVVVVVVVVVVVVVVVVVCVVVVVVVVD

Solvent-accessible surface area (backbone atoms only — not comparable to full-atom values): 5811 Å² total; per-residue (Å²): 135,84,80,86,63,84,79,46,74,62,59,56,49,51,62,71,42,40,67,56,56,50,50,50,50,51,52,50,55,49,50,53,51,50,51,49,47,64,72,66,66,52,85,76,49,66,59,57,55,51,51,53,49,63,48,52,67,86,43,95,47,72,70,63,30,52,54,53,46,50,55,50,54,50,50,50,51,51,51,50,51,53,50,52,53,48,54,57,50,46,67,58,51,55,61,65,73,76,106